Protein AF-A0A368GCX1-F1 (afdb_monomer_lite)

Sequence (148 aa):
MPWYLSDFLDFFGGRLSQSLAATIFLFFANITSIITFGAVMERILHHQMAAMEAILSGGISGM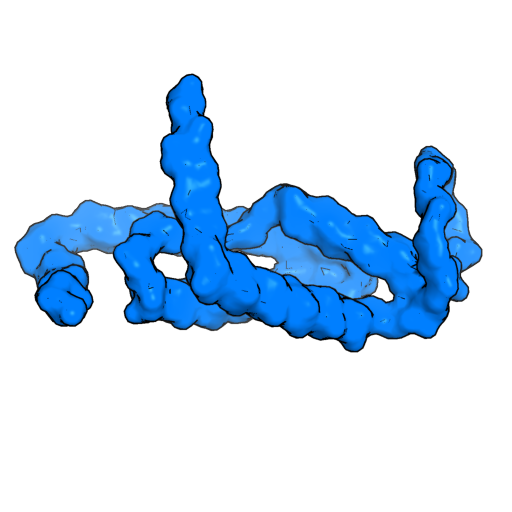IFALFSGQPLNILSATGPTLVFENILFEFCMYDRVCSFEEGILHSVLGNGWEFLPFRCWVGIWIAVFLVVLTATDMSALVGLISR

Organism: Ancylostoma caninum (NCBI:txid29170)

Secondary structure (DSSP, 8-state):
--SHHHHHHHHHHS-HHHHHHHHHHHHHHHHHHHHHHHHHHHHHTTTSS-HHHHHHHHHHHHHHHHHH-S-TTPPP---HHHHHHHHHHHHHHHTTT--S---------------HHHHHHHHHHHHHHHHHHHHHTTGGGGGGG---

pLDDT: mean 78.62, std 15.17, range [35.28, 94.56]

Structure (mmCIF, N/CA/C/O backbone):
data_AF-A0A368GCX1-F1
#
_entry.id   AF-A0A368GCX1-F1
#
loop_
_atom_site.group_PDB
_atom_site.id
_atom_site.type_symbol
_atom_site.label_atom_id
_atom_site.label_alt_id
_atom_site.label_comp_id
_atom_site.label_asym_id
_atom_site.label_entity_id
_atom_site.label_seq_id
_atom_site.pdbx_PDB_ins_code
_atom_site.Cartn_x
_atom_site.Cartn_y
_atom_site.Cartn_z
_atom_site.occupancy
_atom_site.B_iso_or_equiv
_atom_site.auth_seq_id
_atom_site.auth_comp_id
_atom_site.auth_asym_id
_atom_site.auth_atom_id
_atom_site.pdbx_PDB_model_num
ATOM 1 N N . MET A 1 1 ? -19.566 -9.925 12.160 1.00 57.94 1 MET A N 1
ATOM 2 C CA . MET A 1 1 ? -18.736 -8.747 12.481 1.00 57.94 1 MET A CA 1
ATOM 3 C C . MET A 1 1 ? -19.432 -7.902 13.547 1.00 57.94 1 MET A C 1
ATOM 5 O O . MET A 1 1 ? -20.235 -7.056 13.184 1.00 57.94 1 MET A O 1
ATOM 9 N N . PRO A 1 2 ? -19.208 -8.166 14.845 1.00 73.31 2 PRO A N 1
ATOM 10 C CA . PRO A 1 2 ? -19.856 -7.402 15.916 1.00 73.31 2 PRO A CA 1
ATOM 11 C C . PRO A 1 2 ? -19.145 -6.075 16.249 1.00 73.31 2 PRO A C 1
ATOM 13 O O . PRO A 1 2 ? -19.798 -5.140 16.693 1.00 73.31 2 PRO A O 1
ATOM 16 N N . TRP A 1 3 ? -17.837 -5.968 15.991 1.00 75.12 3 TRP A N 1
ATOM 17 C CA . TRP 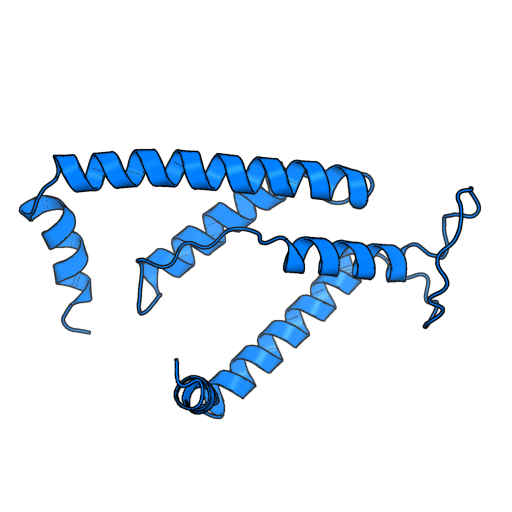A 1 3 ? -17.011 -4.839 16.451 1.00 75.12 3 TRP A CA 1
ATOM 18 C C . TRP A 1 3 ? -16.911 -3.666 15.465 1.00 75.12 3 TRP A C 1
ATOM 20 O O . TRP A 1 3 ? -16.668 -2.548 15.893 1.00 75.12 3 TRP A O 1
ATOM 30 N N . TYR A 1 4 ? -17.211 -3.872 14.177 1.00 78.25 4 TYR A N 1
ATOM 31 C CA . TYR A 1 4 ? -17.054 -2.834 13.143 1.00 78.25 4 TYR A CA 1
ATOM 32 C C . TYR A 1 4 ? -17.863 -1.557 13.429 1.00 78.25 4 TYR A C 1
ATOM 34 O O . TYR A 1 4 ? -17.370 -0.451 13.257 1.00 78.25 4 TYR A O 1
ATOM 42 N N . LEU A 1 5 ? -19.107 -1.695 13.906 1.00 76.12 5 LEU A N 1
ATOM 43 C CA . LEU A 1 5 ? -19.934 -0.541 14.289 1.00 76.12 5 LEU A CA 1
ATOM 44 C C . LEU A 1 5 ? -19.485 0.089 15.618 1.00 76.12 5 LEU A C 1
ATOM 46 O O . LEU A 1 5 ? -19.691 1.284 15.818 1.00 76.12 5 LEU A O 1
ATOM 50 N N . SER A 1 6 ? -18.868 -0.700 16.505 1.00 80.75 6 SER A N 1
ATOM 51 C CA . SER A 1 6 ? -18.284 -0.208 17.758 1.00 80.75 6 SER A CA 1
ATOM 52 C C . SER A 1 6 ? -17.047 0.645 17.489 1.00 80.75 6 SER A C 1
ATOM 54 O O . SER A 1 6 ? -16.918 1.696 18.100 1.00 80.75 6 SER A O 1
ATOM 56 N N . ASP A 1 7 ? -16.200 0.268 16.524 1.00 81.44 7 ASP A N 1
ATOM 57 C CA . ASP A 1 7 ? -14.956 0.986 16.206 1.00 81.44 7 ASP A CA 1
ATOM 58 C C . ASP A 1 7 ? -15.208 2.447 15.781 1.00 81.44 7 ASP A C 1
ATOM 60 O O . ASP A 1 7 ? -14.475 3.356 16.181 1.00 81.44 7 ASP A O 1
ATOM 64 N N . PHE A 1 8 ? -16.287 2.711 15.031 1.00 79.00 8 PHE A N 1
ATOM 65 C CA . PHE A 1 8 ? -16.684 4.085 14.688 1.00 79.00 8 PHE A CA 1
ATOM 66 C C . PHE A 1 8 ? -17.208 4.864 15.898 1.00 79.00 8 PHE A C 1
ATOM 68 O O . PHE A 1 8 ? -16.966 6.066 16.003 1.00 79.00 8 PHE A O 1
ATOM 75 N N . LEU A 1 9 ? -17.926 4.205 16.811 1.00 77.38 9 LEU A N 1
ATOM 76 C CA . LEU A 1 9 ? -18.471 4.842 18.011 1.00 77.38 9 LEU A CA 1
ATOM 77 C C . LEU A 1 9 ? -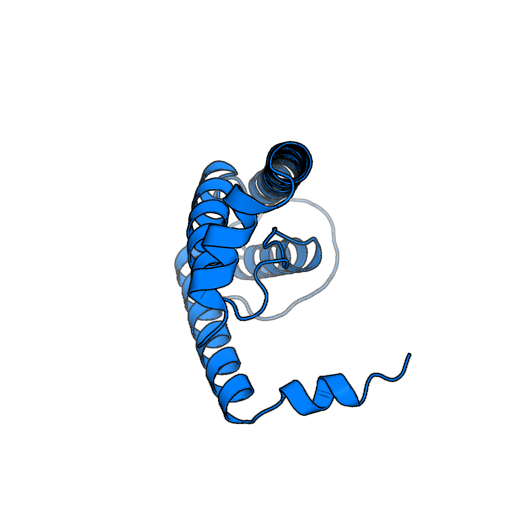17.384 5.100 19.065 1.00 77.38 9 LEU A C 1
ATOM 79 O O . LEU A 1 9 ? -17.404 6.155 19.699 1.00 77.38 9 LEU A O 1
ATOM 83 N N . ASP A 1 10 ? -16.398 4.211 19.196 1.00 78.44 10 ASP A N 1
ATOM 84 C CA . ASP A 1 10 ? -15.267 4.342 20.123 1.00 78.44 10 ASP A CA 1
ATOM 85 C C . ASP A 1 10 ? -14.365 5.530 19.774 1.00 78.44 10 ASP A C 1
ATOM 87 O O . ASP A 1 10 ? -13.828 6.195 20.668 1.00 78.44 10 ASP A O 1
ATOM 91 N N . PHE A 1 11 ? -14.263 5.876 18.486 1.00 74.62 11 PHE A N 1
ATOM 92 C CA . PHE A 1 11 ? -13.565 7.084 18.050 1.00 74.62 11 PHE A CA 1
ATOM 93 C C . PHE A 1 11 ? -14.196 8.369 18.622 1.00 74.62 11 PHE A C 1
ATOM 95 O O . PHE A 1 11 ? -13.472 9.277 19.038 1.00 74.62 11 PHE A O 1
ATOM 102 N N . PHE A 1 12 ? -15.533 8.441 18.680 1.00 72.00 12 PHE A N 1
ATOM 103 C CA . PHE A 1 12 ? -16.264 9.615 19.175 1.00 72.00 12 PHE A CA 1
ATOM 104 C C . PHE A 1 12 ? -16.514 9.596 20.691 1.00 72.00 12 PHE A C 1
ATOM 106 O O . PHE A 1 12 ? -16.535 10.658 21.310 1.00 72.00 12 PHE A O 1
ATOM 113 N N . GLY A 1 13 ? -16.703 8.417 21.292 1.00 63.59 13 GLY A N 1
ATOM 114 C CA . GLY A 1 13 ? -17.073 8.255 22.703 1.00 63.59 13 GLY A CA 1
ATOM 115 C C . GLY A 1 13 ? -15.904 8.103 23.684 1.00 63.59 13 GLY A C 1
ATOM 116 O O . GLY A 1 13 ? -16.095 8.299 24.882 1.00 63.59 13 GLY A O 1
ATOM 117 N N . GLY A 1 14 ? -14.705 7.755 23.203 1.00 66.25 14 GLY A N 1
ATOM 118 C CA . GLY A 1 14 ? -13.528 7.519 24.041 1.00 66.25 14 GLY A CA 1
ATOM 119 C C . GLY A 1 14 ? -12.757 8.796 24.409 1.00 66.25 14 GLY A C 1
ATOM 120 O O . GLY A 1 14 ? -13.190 9.617 25.215 1.00 66.25 14 GLY A O 1
ATOM 121 N N . ARG A 1 15 ? -11.552 8.952 23.843 1.00 70.06 15 ARG A N 1
ATOM 122 C CA . ARG A 1 15 ? -10.620 10.074 24.089 1.00 70.06 15 ARG A CA 1
ATOM 123 C C . ARG A 1 15 ? -10.330 10.833 22.798 1.00 70.06 15 ARG A C 1
ATOM 125 O O . ARG A 1 15 ? -9.262 10.687 22.205 1.00 70.06 15 ARG A O 1
ATOM 132 N N . LEU A 1 16 ? -11.275 11.676 22.388 1.00 78.75 16 LEU A N 1
ATOM 133 C CA . LEU A 1 16 ? -11.232 12.395 21.110 1.00 78.75 16 LEU A CA 1
ATOM 134 C C . LEU A 1 16 ? -9.941 13.214 20.907 1.00 78.75 16 LEU A C 1
ATOM 136 O O . LEU A 1 16 ? -9.403 13.251 19.806 1.00 78.75 16 LEU A O 1
ATOM 140 N N . SER A 1 17 ? -9.392 13.810 21.972 1.00 82.62 17 SER A N 1
ATOM 141 C CA . SER A 1 17 ? -8.135 14.572 21.910 1.00 82.62 17 SER A CA 1
ATOM 142 C C . SER A 1 17 ? -6.910 13.704 21.602 1.00 82.62 17 SER A C 1
ATOM 144 O O . SER A 1 17 ? -6.043 14.120 20.837 1.00 82.62 17 SER A O 1
ATOM 146 N N . GLN A 1 18 ? -6.843 12.492 22.159 1.00 87.69 18 GLN A N 1
ATOM 147 C CA . GLN A 1 18 ? -5.740 11.560 21.930 1.00 87.69 18 GLN A CA 1
ATOM 148 C C . GLN A 1 18 ? -5.823 10.950 20.526 1.00 87.69 18 GLN A C 1
ATOM 150 O O . GLN A 1 18 ? -4.811 10.889 19.829 1.00 87.69 18 GLN A O 1
ATOM 155 N N . SER A 1 19 ? -7.025 10.561 20.090 1.00 86.94 19 SER A N 1
ATOM 156 C CA . SER A 1 19 ? -7.250 10.026 18.744 1.00 86.94 19 SER A CA 1
ATOM 157 C C . SER A 1 19 ? -6.963 11.073 17.669 1.00 86.94 19 SER A C 1
ATOM 159 O O . SER A 1 19 ? -6.269 10.780 16.702 1.00 86.94 19 SER A O 1
ATOM 161 N N . LEU A 1 20 ? -7.407 12.320 17.862 1.00 88.12 20 LEU A N 1
ATOM 162 C CA . LEU A 1 20 ? -7.132 13.410 16.925 1.00 88.12 20 LEU A CA 1
ATOM 163 C C . LEU A 1 20 ? -5.631 13.725 16.835 1.00 88.12 20 LEU A C 1
ATOM 165 O O . LEU A 1 20 ? -5.103 13.888 15.735 1.00 88.12 20 LEU A O 1
ATOM 169 N N . ALA A 1 21 ? -4.931 13.768 17.975 1.00 91.69 21 ALA A N 1
ATOM 170 C CA . ALA A 1 21 ? -3.485 13.975 18.001 1.00 91.69 21 ALA A CA 1
ATOM 171 C C . ALA A 1 21 ? -2.736 12.855 17.256 1.00 91.69 21 ALA A C 1
ATOM 173 O O . ALA A 1 21 ? -1.833 13.140 16.469 1.00 91.69 21 ALA A O 1
ATOM 174 N N . ALA A 1 22 ? -3.145 11.596 17.450 1.00 90.69 22 ALA A N 1
ATOM 175 C CA . ALA A 1 22 ? -2.579 10.451 16.743 1.00 90.69 22 ALA A CA 1
ATOM 176 C C . ALA A 1 22 ? -2.841 10.516 15.229 1.00 90.69 22 ALA A C 1
ATOM 178 O O . ALA A 1 22 ? -1.913 10.303 14.453 1.00 90.69 22 ALA A O 1
ATOM 179 N N . THR A 1 23 ? -4.055 10.876 14.797 1.00 89.62 23 THR A N 1
ATOM 180 C CA . THR A 1 23 ? -4.391 11.027 13.372 1.00 89.62 23 THR A CA 1
ATOM 181 C C . THR A 1 23 ? -3.511 12.074 12.693 1.00 89.62 23 THR A C 1
ATOM 183 O O . THR A 1 23 ? -2.956 11.807 11.630 1.00 89.62 23 THR A O 1
ATOM 186 N N . ILE A 1 24 ? -3.336 13.247 13.311 1.00 92.38 24 ILE A N 1
ATOM 187 C CA . ILE A 1 24 ? -2.496 14.321 12.756 1.00 92.38 24 ILE A CA 1
ATOM 188 C C . ILE A 1 24 ? -1.031 13.875 12.685 1.00 92.38 24 ILE A C 1
ATOM 190 O O . ILE A 1 24 ? -0.378 14.054 11.657 1.00 92.38 24 ILE A O 1
ATOM 194 N N . PHE A 1 25 ? -0.517 13.263 13.754 1.00 93.06 25 PHE A N 1
ATOM 195 C CA . PHE A 1 25 ? 0.853 12.758 13.793 1.00 93.06 25 PHE A CA 1
ATOM 196 C C . PHE A 1 25 ? 1.110 11.704 12.706 1.00 93.06 25 PHE A C 1
ATOM 198 O O . PHE A 1 25 ? 2.069 11.821 11.943 1.00 93.06 25 PHE A O 1
ATOM 205 N N . LEU A 1 26 ? 0.228 10.707 12.589 1.00 91.56 26 LEU A N 1
ATOM 206 C CA . LEU A 1 26 ? 0.342 9.640 11.595 1.00 91.56 26 LEU A CA 1
ATOM 207 C C . LEU A 1 26 ? 0.173 10.152 10.164 1.00 91.56 26 LEU A C 1
ATOM 209 O O . LEU A 1 26 ? 0.836 9.646 9.262 1.00 91.56 26 LEU A O 1
ATOM 213 N N . PHE A 1 27 ? -0.668 11.162 9.943 1.00 91.06 27 PHE A N 1
ATOM 214 C CA . PHE A 1 27 ? -0.817 11.795 8.636 1.00 91.06 27 PHE A CA 1
ATOM 215 C C . PHE A 1 27 ? 0.506 12.408 8.159 1.00 91.06 27 PHE A C 1
ATOM 217 O O . PHE A 1 27 ? 0.980 12.081 7.071 1.00 91.06 27 PHE A O 1
ATOM 224 N N . PHE A 1 28 ? 1.150 13.234 8.992 1.00 92.25 28 PHE A N 1
ATOM 225 C CA . PHE A 1 28 ? 2.434 13.845 8.638 1.00 92.25 28 PHE A CA 1
ATOM 226 C C . PHE A 1 28 ? 3.569 12.825 8.536 1.00 92.25 28 PHE A C 1
ATOM 228 O O . PHE A 1 28 ? 4.399 12.936 7.631 1.00 92.25 28 PHE A O 1
ATOM 235 N N . ALA A 1 29 ? 3.595 11.823 9.417 1.00 91.88 29 ALA A N 1
ATOM 236 C CA . ALA A 1 29 ? 4.580 10.749 9.350 1.00 91.88 29 ALA A CA 1
ATOM 237 C C . ALA A 1 29 ? 4.490 9.997 8.011 1.00 91.88 29 ALA A C 1
ATOM 239 O O . ALA A 1 29 ? 5.490 9.877 7.303 1.00 91.88 29 ALA A O 1
ATOM 240 N N . ASN A 1 30 ? 3.284 9.583 7.612 1.00 90.38 30 ASN A N 1
ATOM 241 C CA . ASN A 1 30 ? 3.076 8.847 6.366 1.00 90.38 30 ASN A CA 1
ATOM 242 C C . ASN A 1 30 ? 3.333 9.688 5.120 1.00 90.38 30 ASN A C 1
ATOM 244 O O . ASN A 1 30 ? 3.995 9.214 4.201 1.00 90.38 30 ASN A O 1
ATOM 248 N N . ILE A 1 31 ? 2.868 10.940 5.085 1.00 91.00 31 ILE A N 1
ATOM 249 C CA . ILE A 1 31 ? 3.151 11.830 3.953 1.00 91.00 31 ILE A CA 1
ATOM 250 C C . ILE A 1 31 ? 4.656 12.032 3.787 1.00 91.00 31 ILE A C 1
ATOM 252 O O . ILE A 1 31 ? 5.161 11.950 2.670 1.00 91.00 31 ILE A O 1
ATOM 256 N N . THR A 1 32 ? 5.388 12.238 4.883 1.00 91.62 32 THR A N 1
ATOM 257 C CA . THR A 1 32 ? 6.844 12.418 4.834 1.00 91.62 32 THR A CA 1
ATOM 258 C C . THR A 1 32 ? 7.534 11.178 4.270 1.00 91.62 32 THR A C 1
ATOM 260 O O . THR A 1 32 ? 8.378 11.299 3.379 1.00 91.62 32 THR A O 1
ATOM 263 N N . SER A 1 33 ? 7.155 9.983 4.730 1.00 89.94 33 SER A N 1
ATOM 264 C CA . SER A 1 33 ? 7.701 8.725 4.213 1.00 89.94 33 SER A CA 1
ATOM 265 C C . SER A 1 33 ? 7.368 8.515 2.734 1.00 89.94 33 SER A C 1
ATOM 267 O O . SER A 1 33 ? 8.268 8.205 1.955 1.00 89.94 33 SER A O 1
ATOM 269 N N . ILE A 1 34 ? 6.118 8.745 2.320 1.00 89.19 34 ILE A N 1
ATOM 270 C CA . ILE A 1 34 ? 5.688 8.577 0.924 1.00 89.19 34 ILE A CA 1
ATOM 271 C C . ILE A 1 34 ? 6.409 9.564 0.003 1.00 89.19 34 ILE A C 1
ATOM 273 O O . ILE A 1 34 ? 6.890 9.155 -1.048 1.00 89.19 34 ILE A O 1
ATOM 277 N N . ILE A 1 35 ? 6.539 10.836 0.391 1.00 91.06 35 ILE A N 1
ATOM 278 C CA . ILE A 1 35 ? 7.275 11.834 -0.399 1.00 91.06 35 ILE A CA 1
ATOM 279 C C . ILE A 1 35 ? 8.754 11.457 -0.495 1.00 91.06 35 ILE A C 1
ATOM 281 O O . ILE A 1 35 ? 9.333 11.536 -1.574 1.00 91.06 35 ILE A O 1
ATOM 285 N N . THR A 1 36 ? 9.367 11.018 0.607 1.00 91.00 36 THR A N 1
ATOM 286 C CA . THR A 1 36 ? 10.788 10.639 0.622 1.00 91.00 36 THR A CA 1
ATOM 287 C C . THR A 1 36 ? 11.051 9.463 -0.316 1.00 91.00 36 THR A C 1
ATOM 289 O O . THR A 1 36 ? 11.932 9.543 -1.171 1.00 91.00 36 THR A O 1
ATOM 292 N N . PHE A 1 37 ? 10.263 8.391 -0.209 1.00 87.81 37 PHE A N 1
ATOM 293 C CA . PHE A 1 37 ? 10.411 7.232 -1.090 1.00 87.81 37 PHE A CA 1
ATOM 294 C C . PHE A 1 37 ? 9.996 7.536 -2.532 1.00 87.81 37 PHE A C 1
ATOM 296 O O . PHE A 1 37 ? 10.671 7.087 -3.453 1.00 87.81 37 PHE A O 1
ATOM 303 N N . GLY A 1 38 ? 8.950 8.337 -2.739 1.00 87.69 38 GLY A N 1
ATOM 304 C CA . GLY A 1 38 ? 8.507 8.777 -4.062 1.00 87.69 38 GLY A CA 1
ATOM 305 C C . GLY A 1 38 ? 9.560 9.618 -4.784 1.00 87.69 38 GLY A C 1
ATOM 306 O O . GLY A 1 38 ? 9.824 9.380 -5.955 1.00 87.69 38 GLY A O 1
ATOM 307 N N . ALA A 1 39 ? 10.229 10.537 -4.083 1.00 88.31 39 ALA A N 1
ATOM 308 C CA . ALA A 1 39 ? 11.295 11.359 -4.655 1.00 88.31 39 ALA A CA 1
ATOM 309 C C . ALA A 1 39 ? 12.546 10.541 -5.017 1.00 88.31 39 ALA A C 1
ATOM 311 O O . ALA A 1 39 ? 13.207 10.830 -6.014 1.00 88.31 39 ALA A O 1
ATOM 312 N N . VAL A 1 40 ? 12.887 9.521 -4.220 1.00 88.62 40 VAL A N 1
ATOM 313 C CA . VAL A 1 40 ? 13.982 8.593 -4.549 1.00 88.62 40 VAL A CA 1
ATOM 314 C C . VAL A 1 40 ? 13.602 7.732 -5.756 1.00 88.62 40 VAL A C 1
ATOM 316 O O . VAL A 1 40 ? 14.396 7.600 -6.683 1.00 88.62 40 VAL A O 1
ATOM 319 N N . MET A 1 41 ? 12.377 7.205 -5.780 1.00 83.88 41 MET A N 1
ATOM 320 C CA . MET A 1 41 ? 11.856 6.397 -6.883 1.00 83.88 41 MET A CA 1
ATOM 321 C C . MET A 1 41 ? 11.816 7.179 -8.202 1.00 83.88 41 MET A C 1
ATOM 323 O O . MET A 1 41 ? 12.259 6.662 -9.221 1.00 83.88 41 MET A O 1
ATOM 327 N N . GLU A 1 42 ? 11.376 8.438 -8.184 1.00 86.50 42 GLU A N 1
ATOM 328 C CA . GLU A 1 42 ? 11.322 9.304 -9.370 1.00 86.50 42 GLU A CA 1
ATOM 329 C C . GLU A 1 42 ? 12.702 9.499 -10.021 1.00 86.50 42 GLU A C 1
ATOM 331 O O . GLU A 1 42 ? 12.819 9.492 -11.249 1.00 86.50 42 GLU A O 1
ATOM 336 N N . ARG A 1 43 ? 13.758 9.620 -9.204 1.00 84.38 43 ARG A N 1
ATOM 337 C CA . ARG A 1 43 ? 15.144 9.748 -9.684 1.00 84.38 43 ARG A CA 1
ATOM 338 C C . ARG A 1 43 ? 15.665 8.459 -10.310 1.00 84.38 43 ARG A C 1
ATOM 340 O O . ARG A 1 43 ? 16.356 8.523 -11.318 1.00 84.38 43 ARG A O 1
ATOM 347 N N . ILE A 1 44 ? 15.344 7.314 -9.712 1.00 80.50 44 ILE A N 1
ATOM 348 C CA . ILE A 1 44 ? 15.810 5.999 -10.170 1.00 80.50 44 ILE A CA 1
ATOM 349 C C . ILE A 1 44 ? 15.081 5.580 -11.455 1.00 80.50 44 ILE A C 1
ATOM 351 O O . ILE A 1 44 ? 15.697 5.060 -12.376 1.00 80.50 44 ILE A O 1
ATOM 355 N N . LEU A 1 45 ? 13.780 5.862 -11.559 1.00 77.12 45 LEU A N 1
ATOM 356 C CA . LEU A 1 45 ? 12.949 5.487 -12.709 1.00 77.12 45 LEU A CA 1
ATOM 357 C C . LEU A 1 45 ? 12.979 6.530 -13.846 1.00 77.12 45 LEU A C 1
ATOM 359 O O . LEU A 1 45 ? 12.125 6.485 -14.730 1.00 77.12 45 LEU A O 1
ATOM 363 N N . HIS A 1 46 ? 13.910 7.492 -13.836 1.00 77.44 46 HIS A N 1
ATOM 364 C CA . HIS A 1 46 ? 14.030 8.553 -14.851 1.00 77.44 46 HIS A CA 1
ATOM 365 C C . HIS A 1 46 ? 12.693 9.257 -15.179 1.00 77.44 46 HIS A C 1
ATOM 367 O O . HIS A 1 46 ? 12.327 9.412 -16.346 1.00 77.44 46 HIS A O 1
ATOM 373 N N . HIS A 1 47 ? 11.941 9.664 -14.149 1.00 76.81 47 HIS A N 1
ATOM 374 C CA . HIS A 1 47 ? 10.622 10.307 -14.273 1.00 76.81 47 HIS A CA 1
ATOM 375 C C . HIS A 1 47 ? 9.542 9.481 -15.010 1.00 76.81 47 HIS A C 1
ATOM 377 O O . HIS A 1 47 ? 8.541 10.043 -15.451 1.00 76.81 47 HIS A O 1
ATOM 383 N N . GLN A 1 48 ? 9.694 8.156 -15.134 1.00 71.56 48 GLN A N 1
ATOM 384 C CA . GLN A 1 48 ? 8.615 7.281 -15.629 1.00 71.56 48 GLN A CA 1
ATOM 385 C C . GLN A 1 48 ? 7.472 7.109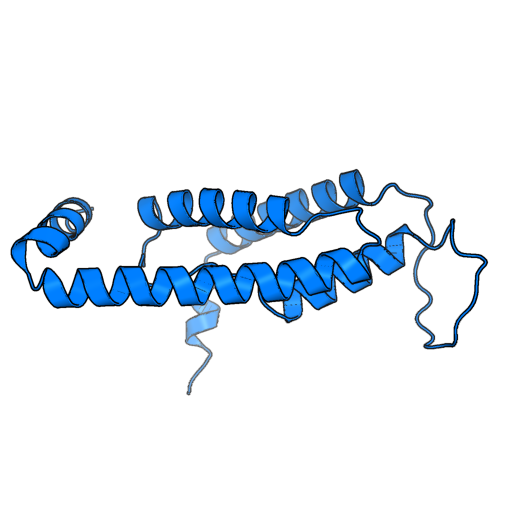 -14.615 1.00 71.56 48 GLN A C 1
ATOM 387 O O . GLN A 1 48 ? 6.366 6.752 -15.007 1.00 71.56 48 GLN A O 1
ATOM 392 N N . MET A 1 49 ? 7.742 7.347 -13.328 1.00 73.81 49 MET A N 1
ATOM 393 C CA . MET A 1 49 ? 6.757 7.395 -12.244 1.00 73.81 49 MET A CA 1
ATOM 394 C C . MET A 1 49 ? 7.050 8.616 -11.376 1.00 73.81 49 MET A C 1
ATOM 396 O O . MET A 1 49 ? 8.192 8.827 -10.961 1.00 73.81 49 MET A O 1
ATOM 400 N N . ALA A 1 50 ? 6.026 9.412 -11.096 1.00 77.56 50 ALA A N 1
ATOM 401 C CA . ALA A 1 50 ? 6.132 10.628 -10.303 1.00 77.56 50 ALA A CA 1
ATOM 402 C C . ALA A 1 50 ? 5.757 10.379 -8.836 1.00 77.56 50 ALA A C 1
ATOM 404 O O . ALA A 1 50 ? 4.869 9.582 -8.520 1.00 77.56 50 ALA A O 1
ATOM 405 N N . ALA A 1 51 ? 6.347 11.157 -7.922 1.00 80.25 51 ALA A N 1
ATOM 406 C CA . ALA A 1 51 ? 5.991 11.110 -6.502 1.00 80.25 51 ALA A CA 1
ATOM 407 C C . ALA A 1 51 ? 4.482 11.334 -6.248 1.00 80.25 51 ALA A C 1
ATOM 409 O O . ALA A 1 51 ? 3.921 10.793 -5.295 1.00 80.25 51 ALA A O 1
ATOM 410 N N . MET A 1 52 ? 3.796 12.082 -7.121 1.00 86.06 52 MET A N 1
ATOM 411 C CA . MET A 1 52 ? 2.355 12.323 -7.008 1.00 86.06 52 MET A CA 1
ATOM 412 C C . MET A 1 52 ? 1.512 11.054 -7.223 1.00 86.06 52 MET A C 1
ATOM 414 O O . MET A 1 52 ? 0.508 10.854 -6.540 1.00 86.06 52 MET A O 1
ATOM 418 N N . GLU A 1 53 ? 1.925 10.162 -8.122 1.00 86.62 53 GLU A N 1
ATOM 419 C CA . GLU A 1 53 ? 1.209 8.906 -8.384 1.00 86.62 53 GLU A CA 1
ATOM 420 C C . GLU A 1 53 ? 1.311 7.965 -7.180 1.00 86.62 53 GLU A C 1
ATOM 422 O O . GLU A 1 53 ? 0.331 7.316 -6.808 1.00 86.62 53 GLU A O 1
ATOM 427 N N . ALA A 1 54 ? 2.465 7.963 -6.505 1.00 84.88 54 ALA A N 1
ATOM 428 C CA . ALA A 1 54 ? 2.673 7.222 -5.265 1.00 84.88 54 ALA A CA 1
ATOM 429 C C . ALA A 1 54 ? 1.793 7.750 -4.118 1.00 84.88 54 ALA A C 1
ATOM 431 O O . ALA A 1 54 ? 1.217 6.953 -3.376 1.00 84.88 54 ALA A O 1
ATOM 432 N N . ILE A 1 55 ? 1.624 9.074 -3.999 1.00 89.56 55 ILE A N 1
ATOM 433 C CA . ILE A 1 55 ? 0.727 9.688 -3.004 1.00 89.56 55 ILE A CA 1
ATOM 434 C C . ILE A 1 55 ? -0.727 9.294 -3.269 1.00 89.56 55 ILE A C 1
ATOM 436 O O . ILE A 1 55 ? -1.427 8.868 -2.350 1.00 89.56 55 ILE A O 1
ATOM 440 N N . LEU A 1 56 ? -1.181 9.408 -4.520 1.00 91.38 56 LEU A N 1
ATOM 441 C CA . LEU A 1 56 ? -2.556 9.077 -4.885 1.00 91.38 56 LEU A CA 1
ATOM 442 C C . LEU A 1 56 ? -2.846 7.584 -4.671 1.00 91.38 56 LEU A C 1
ATOM 444 O O . LEU A 1 56 ? -3.847 7.231 -4.048 1.00 91.38 56 LEU A O 1
ATOM 448 N N . SER A 1 57 ? -1.948 6.712 -5.134 1.00 89.31 57 SER A N 1
ATOM 449 C CA . SER A 1 57 ? -2.061 5.259 -4.970 1.00 89.31 57 SER A CA 1
ATOM 450 C C . SER A 1 57 ? -2.034 4.843 -3.495 1.00 89.31 57 SER A C 1
ATOM 452 O O . SER A 1 57 ? -2.892 4.075 -3.048 1.00 89.31 57 SER A O 1
ATOM 454 N N . GLY A 1 58 ? -1.114 5.403 -2.702 1.00 89.19 58 GLY A N 1
ATOM 455 C CA . GLY A 1 58 ? -1.024 5.163 -1.260 1.00 89.19 58 GLY A CA 1
ATOM 456 C C . GLY A 1 58 ? -2.271 5.630 -0.506 1.00 89.19 58 GLY A C 1
ATOM 457 O O . GLY A 1 58 ? -2.776 4.917 0.357 1.00 89.19 58 GLY A O 1
ATOM 458 N N . GLY A 1 59 ? -2.830 6.785 -0.878 1.00 89.75 59 GLY A N 1
ATOM 459 C CA . GLY A 1 59 ? -4.065 7.300 -0.289 1.00 89.75 59 GLY A CA 1
ATOM 460 C C . GLY A 1 59 ? -5.280 6.419 -0.585 1.00 89.75 59 GLY A C 1
ATOM 461 O O . GLY A 1 59 ? -6.025 6.067 0.330 1.00 89.75 59 GLY A O 1
ATOM 462 N N . ILE A 1 60 ? -5.472 6.017 -1.847 1.00 92.25 60 ILE A N 1
ATOM 463 C CA . ILE A 1 60 ? -6.603 5.166 -2.254 1.00 92.25 60 ILE A CA 1
ATOM 464 C C . ILE A 1 60 ? -6.498 3.778 -1.610 1.00 92.25 60 ILE A C 1
ATOM 466 O O . ILE A 1 60 ? -7.463 3.305 -1.007 1.00 92.25 60 ILE A O 1
ATOM 470 N N . SER A 1 61 ? -5.329 3.138 -1.693 1.00 90.50 61 SER A N 1
ATOM 471 C CA . SER A 1 61 ? -5.101 1.822 -1.083 1.00 90.50 61 SER A CA 1
ATOM 472 C C . SER A 1 61 ? -5.213 1.863 0.444 1.00 90.50 61 SER A C 1
ATOM 474 O O . SER A 1 61 ? -5.818 0.965 1.027 1.00 90.50 61 SER A O 1
ATOM 476 N N . GLY A 1 62 ? -4.729 2.930 1.087 1.00 89.50 62 GLY A N 1
ATOM 477 C CA . GLY A 1 62 ? -4.881 3.167 2.521 1.00 89.50 62 GLY A CA 1
ATOM 478 C C . GLY A 1 62 ? -6.341 3.294 2.958 1.00 89.50 62 GLY A C 1
ATOM 479 O O . GLY A 1 62 ? -6.733 2.662 3.935 1.00 89.50 62 GLY A O 1
ATOM 480 N N . MET A 1 63 ? -7.172 4.038 2.219 1.00 90.56 63 MET A N 1
ATOM 481 C CA . MET A 1 63 ? -8.610 4.150 2.512 1.00 90.56 63 MET A CA 1
ATOM 482 C C . MET A 1 63 ? -9.335 2.810 2.369 1.00 90.56 63 MET A C 1
ATOM 484 O O . MET A 1 63 ? -10.124 2.439 3.237 1.00 90.56 63 MET A O 1
ATOM 488 N N . ILE A 1 64 ? -9.055 2.062 1.297 1.00 92.12 64 ILE A N 1
ATOM 489 C CA . ILE A 1 64 ? -9.655 0.739 1.078 1.00 92.12 64 ILE A CA 1
ATOM 490 C C . ILE A 1 64 ? -9.228 -0.221 2.197 1.00 92.12 64 ILE A C 1
ATOM 492 O O . ILE A 1 64 ? -10.065 -0.914 2.772 1.00 92.12 64 ILE A O 1
ATOM 496 N N . PHE A 1 65 ? -7.947 -0.230 2.564 1.00 89.62 65 PHE A N 1
ATOM 497 C CA . PHE A 1 65 ? -7.446 -1.074 3.645 1.00 89.62 65 PHE A CA 1
ATOM 498 C C . PHE A 1 65 ? -8.041 -0.692 5.005 1.00 89.62 65 PHE A C 1
ATOM 500 O O . PHE A 1 65 ? -8.444 -1.571 5.760 1.00 89.62 65 PHE A O 1
ATOM 507 N N . ALA A 1 66 ? -8.171 0.598 5.312 1.00 87.44 66 ALA A N 1
ATOM 508 C CA . ALA A 1 66 ? -8.764 1.051 6.568 1.00 87.44 66 ALA A CA 1
ATOM 509 C C . ALA A 1 66 ? -10.227 0.597 6.736 1.00 87.44 66 ALA A C 1
ATOM 511 O O . ALA A 1 66 ? -10.640 0.297 7.851 1.00 87.44 66 ALA A O 1
ATOM 512 N N . LEU A 1 67 ? -10.994 0.502 5.643 1.00 86.44 67 LEU A N 1
ATOM 513 C CA . LEU A 1 67 ? -12.399 0.077 5.678 1.00 86.44 67 LEU A CA 1
ATOM 514 C C . LEU A 1 67 ? -12.583 -1.447 5.734 1.00 86.44 67 LEU A C 1
ATOM 516 O O . LEU A 1 67 ? -13.541 -1.920 6.339 1.00 86.44 67 LEU A O 1
ATOM 520 N N . PHE A 1 68 ? -11.698 -2.217 5.094 1.00 86.12 68 PHE A N 1
ATOM 521 C CA . PHE A 1 68 ? -11.886 -3.665 4.909 1.00 86.12 68 PHE A CA 1
ATOM 522 C C . PHE A 1 68 ? -10.867 -4.550 5.647 1.00 86.12 68 PHE A C 1
ATOM 524 O O . PHE A 1 68 ? -10.978 -5.775 5.591 1.00 86.12 68 PHE A O 1
ATOM 531 N N . SER A 1 69 ? -9.870 -3.980 6.328 1.00 85.44 69 SER A N 1
ATOM 532 C CA . SER A 1 69 ? -8.865 -4.761 7.062 1.00 85.44 69 SER A CA 1
ATOM 533 C C . SER A 1 69 ? -9.394 -5.323 8.386 1.00 85.44 69 SER A C 1
ATOM 535 O O . SER A 1 69 ? -10.219 -4.719 9.064 1.00 85.44 69 SER A O 1
ATOM 537 N N . GLY A 1 70 ? -8.872 -6.487 8.789 1.00 79.56 70 GLY A N 1
ATOM 538 C CA . GLY A 1 70 ? -9.146 -7.075 10.109 1.00 79.56 70 GLY A CA 1
ATOM 539 C C . GLY A 1 70 ? -8.378 -6.413 11.262 1.00 79.56 70 GLY A C 1
ATOM 540 O O . GLY A 1 70 ? -8.706 -6.646 12.421 1.00 79.56 70 GLY A O 1
ATOM 541 N N . GLN A 1 71 ? -7.364 -5.597 10.952 1.00 83.88 71 GLN A N 1
ATOM 542 C CA . GLN A 1 71 ? -6.571 -4.836 11.918 1.00 83.88 71 GLN A CA 1
ATOM 543 C C . GLN A 1 71 ? -6.236 -3.448 11.334 1.00 83.88 71 GLN A C 1
ATOM 545 O O . GLN A 1 71 ? -5.163 -3.267 10.749 1.00 83.88 71 GLN A O 1
ATOM 550 N N . PRO A 1 72 ? -7.117 -2.448 11.515 1.00 78.25 72 PRO A N 1
ATOM 551 C CA . PRO A 1 72 ? -6.958 -1.113 10.926 1.00 78.25 72 PRO A CA 1
ATOM 552 C C . PRO A 1 72 ? -5.827 -0.281 11.552 1.00 78.25 72 PRO A C 1
ATOM 554 O O . PRO A 1 72 ? -5.532 0.814 11.084 1.00 78.25 72 PRO A O 1
ATOM 557 N N . LEU A 1 73 ? -5.159 -0.795 12.591 1.00 83.12 73 LEU A N 1
ATOM 558 C CA . LEU A 1 73 ? -3.969 -0.172 13.180 1.00 83.12 73 LEU A CA 1
ATOM 559 C C . LEU A 1 73 ? -2.718 -0.322 12.297 1.00 83.12 73 LEU A C 1
ATOM 561 O O . LEU A 1 73 ? -1.721 0.353 12.550 1.00 83.12 73 LEU A O 1
ATOM 565 N N .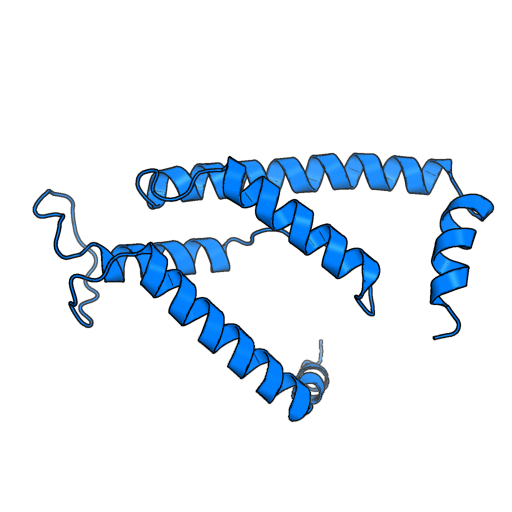 ASN A 1 74 ? -2.736 -1.217 11.303 1.00 85.06 74 ASN A N 1
ATOM 566 C CA . ASN A 1 74 ? -1.610 -1.375 10.391 1.00 85.06 74 ASN A CA 1
ATOM 567 C C . ASN A 1 74 ? -1.596 -0.255 9.342 1.00 85.06 74 ASN A C 1
ATOM 569 O O . ASN A 1 74 ? -2.596 0.005 8.676 1.00 85.06 74 ASN A O 1
ATOM 573 N N . ILE A 1 75 ? -0.439 0.379 9.176 1.00 83.19 75 ILE A N 1
ATOM 574 C CA . ILE A 1 75 ? -0.264 1.530 8.295 1.00 83.19 75 ILE A CA 1
ATOM 575 C C . ILE A 1 75 ? 0.420 1.074 7.012 1.00 83.19 75 ILE A C 1
ATOM 577 O O . ILE A 1 75 ? 1.537 0.558 7.035 1.00 83.19 75 ILE A O 1
ATOM 581 N N . LEU A 1 76 ? -0.242 1.306 5.880 1.00 83.19 76 LEU A N 1
ATOM 582 C CA . LEU A 1 76 ? 0.336 1.061 4.566 1.00 83.19 76 LEU A CA 1
ATOM 583 C C . LEU A 1 76 ? 1.225 2.241 4.164 1.00 83.19 76 LEU A C 1
ATOM 585 O O . LEU A 1 76 ? 0.749 3.361 3.994 1.00 83.19 76 LEU A O 1
ATOM 589 N N . SER A 1 77 ? 2.515 1.979 3.987 1.00 81.62 77 SER A N 1
ATOM 590 C CA . SER A 1 77 ? 3.476 2.922 3.416 1.00 81.62 77 SER A CA 1
ATOM 591 C C . SER A 1 77 ? 4.440 2.171 2.504 1.00 81.62 77 SER A C 1
ATOM 593 O O . SER A 1 77 ? 4.689 0.979 2.695 1.00 81.62 77 SER A O 1
ATOM 595 N N . ALA A 1 78 ? 5.008 2.875 1.524 1.00 75.69 78 ALA A N 1
ATOM 596 C CA . ALA A 1 78 ? 6.123 2.356 0.744 1.00 75.69 78 ALA A CA 1
ATOM 597 C C . ALA A 1 78 ? 7.294 1.999 1.675 1.00 75.69 78 ALA A C 1
ATOM 599 O O . ALA A 1 78 ? 7.570 2.714 2.644 1.00 75.69 78 ALA A O 1
ATOM 600 N N . THR A 1 79 ? 7.968 0.887 1.383 1.00 86.44 79 THR A N 1
ATOM 601 C CA . THR A 1 79 ? 9.101 0.376 2.161 1.00 86.44 79 THR A CA 1
ATOM 602 C C . THR A 1 79 ? 10.346 0.267 1.284 1.00 86.44 79 THR A C 1
ATOM 604 O O . THR A 1 79 ? 10.261 0.109 0.064 1.00 86.44 79 THR A O 1
ATOM 607 N N . GLY A 1 80 ? 11.524 0.335 1.912 1.00 85.94 80 GLY A N 1
ATOM 608 C CA . GLY A 1 80 ? 12.816 0.239 1.222 1.00 85.94 80 GLY A CA 1
ATOM 609 C C . GLY A 1 80 ? 12.965 -0.994 0.316 1.00 85.94 80 GLY A C 1
ATOM 610 O O . GLY A 1 80 ? 13.393 -0.828 -0.823 1.00 85.94 80 GLY A O 1
ATOM 611 N N . PRO A 1 81 ? 12.567 -2.211 0.742 1.00 87.50 81 PRO A N 1
ATOM 612 C CA . PRO A 1 81 ? 12.652 -3.398 -0.109 1.00 87.50 81 PRO A CA 1
ATOM 613 C C . PRO A 1 81 ? 11.819 -3.299 -1.391 1.00 87.50 81 PRO A C 1
ATOM 615 O O . PRO A 1 81 ? 12.288 -3.710 -2.448 1.00 87.50 81 PRO A O 1
ATOM 618 N N . THR A 1 82 ? 10.619 -2.713 -1.325 1.00 86.19 82 THR A N 1
ATOM 619 C CA . THR A 1 82 ? 9.782 -2.498 -2.515 1.00 86.19 82 THR A CA 1
ATOM 620 C C . THR A 1 82 ? 10.441 -1.521 -3.487 1.00 86.19 82 THR A C 1
ATOM 622 O O . THR A 1 82 ? 10.395 -1.739 -4.692 1.00 86.19 82 THR A O 1
ATOM 625 N N . LEU A 1 83 ? 11.116 -0.485 -2.978 1.00 85.38 83 LEU A N 1
ATOM 626 C CA . LEU A 1 83 ? 11.869 0.456 -3.812 1.00 85.38 83 LEU A CA 1
ATOM 627 C C . LEU A 1 83 ? 13.062 -0.218 -4.505 1.00 85.38 83 LEU A C 1
ATOM 629 O O . LEU A 1 83 ? 13.279 -0.003 -5.693 1.00 85.38 83 LEU A O 1
ATOM 633 N N . VAL A 1 84 ? 13.810 -1.062 -3.787 1.00 87.50 84 VAL A N 1
ATOM 634 C CA . VAL A 1 84 ? 14.917 -1.839 -4.373 1.00 87.50 84 VAL A CA 1
ATOM 635 C C . VAL A 1 84 ? 14.398 -2.807 -5.437 1.00 87.50 84 VAL A C 1
ATOM 637 O O . VAL A 1 84 ? 14.994 -2.919 -6.504 1.00 87.50 84 VAL A O 1
ATOM 640 N N . PHE A 1 85 ? 13.267 -3.467 -5.179 1.00 87.25 85 PHE A N 1
ATOM 641 C CA . PHE A 1 85 ? 12.616 -4.335 -6.157 1.00 87.25 85 PHE A CA 1
ATOM 642 C C . PHE A 1 85 ? 12.216 -3.574 -7.429 1.00 87.25 85 PHE A C 1
ATOM 644 O O . PHE A 1 85 ? 12.489 -4.049 -8.528 1.00 87.25 85 PHE A O 1
ATOM 651 N N . GLU A 1 86 ? 11.615 -2.386 -7.299 1.00 84.31 86 GLU A N 1
ATOM 652 C CA . GLU A 1 86 ? 11.264 -1.557 -8.457 1.00 84.31 86 GLU A CA 1
ATOM 653 C C . GLU A 1 86 ? 12.489 -1.086 -9.244 1.00 84.31 86 GLU A C 1
ATOM 655 O O . GLU A 1 86 ? 12.425 -1.052 -10.471 1.00 84.31 86 GLU A O 1
ATOM 660 N N . ASN A 1 87 ? 13.604 -0.782 -8.570 1.00 83.56 87 ASN A N 1
ATOM 661 C CA . ASN A 1 87 ? 14.853 -0.440 -9.248 1.00 83.56 87 ASN A CA 1
ATOM 662 C C . ASN A 1 87 ? 15.360 -1.608 -10.109 1.00 83.56 87 ASN A C 1
ATOM 664 O O . ASN A 1 87 ? 15.556 -1.458 -11.310 1.00 83.56 87 ASN A O 1
ATOM 668 N N . ILE A 1 88 ? 15.469 -2.804 -9.524 1.00 85.75 88 ILE A N 1
ATOM 669 C CA . ILE A 1 88 ? 15.917 -4.006 -10.246 1.00 85.75 88 ILE A CA 1
ATOM 670 C C . ILE A 1 88 ? 14.991 -4.301 -11.438 1.00 85.75 88 ILE A C 1
ATOM 672 O O . ILE A 1 88 ? 15.448 -4.676 -12.516 1.00 85.75 88 ILE A O 1
ATOM 676 N N . LEU A 1 89 ? 13.680 -4.113 -11.264 1.00 83.62 89 LEU A N 1
ATOM 677 C CA . LEU A 1 89 ? 12.687 -4.312 -12.319 1.00 83.62 89 LEU A CA 1
ATOM 678 C C . LEU A 1 89 ? 12.837 -3.290 -13.457 1.00 83.62 89 LEU A C 1
ATOM 680 O O . LEU A 1 89 ? 12.676 -3.640 -14.628 1.00 83.62 89 LEU A O 1
ATOM 684 N N . PHE A 1 90 ? 13.158 -2.041 -13.123 1.00 80.12 90 PHE A N 1
ATOM 685 C CA . PHE A 1 90 ? 13.438 -0.988 -14.093 1.00 80.12 90 PHE A CA 1
ATOM 686 C C . PHE A 1 90 ? 14.733 -1.260 -14.872 1.00 80.12 90 PHE A C 1
ATOM 688 O O . PHE A 1 90 ? 14.712 -1.237 -16.105 1.00 80.12 90 PHE A O 1
ATOM 695 N N . GLU A 1 91 ? 15.823 -1.601 -14.177 1.00 76.88 91 GLU A N 1
ATOM 696 C CA . GLU A 1 91 ? 17.108 -1.993 -14.777 1.00 76.88 91 GLU A CA 1
ATOM 697 C C . GLU A 1 91 ? 16.951 -3.199 -15.720 1.00 76.88 91 GLU A C 1
ATOM 699 O O . GLU A 1 91 ? 17.529 -3.219 -16.807 1.00 76.88 91 GLU A O 1
ATOM 704 N N . PHE A 1 92 ? 16.098 -4.164 -15.357 1.00 76.25 92 PHE A N 1
ATOM 705 C CA . PHE A 1 92 ? 15.782 -5.325 -16.191 1.00 76.25 92 PHE A CA 1
ATOM 706 C C . PHE A 1 92 ? 15.070 -4.953 -17.508 1.00 76.25 92 PHE A C 1
ATOM 708 O O . PHE A 1 92 ? 15.335 -5.564 -18.541 1.00 76.25 92 PHE A O 1
ATOM 715 N N . CYS A 1 93 ? 14.186 -3.946 -17.505 1.00 72.62 93 CYS A N 1
ATOM 716 C CA . CYS A 1 93 ? 13.423 -3.547 -18.698 1.00 72.62 93 CYS A CA 1
ATOM 717 C C . CYS A 1 93 ? 14.179 -2.573 -19.619 1.00 72.62 93 CYS A C 1
ATOM 719 O O . CYS A 1 93 ? 14.018 -2.619 -20.837 1.00 72.62 93 CYS A O 1
ATOM 721 N N . MET A 1 94 ? 14.982 -1.662 -19.058 1.00 61.66 94 MET A N 1
ATOM 722 C CA . MET A 1 94 ? 15.565 -0.522 -19.789 1.00 61.66 94 MET A CA 1
ATOM 723 C C . MET A 1 94 ? 16.903 -0.807 -20.488 1.00 61.66 94 MET A C 1
ATOM 725 O O . MET A 1 94 ? 17.462 0.080 -21.140 1.00 61.66 94 MET A O 1
ATOM 729 N N . TYR A 1 95 ? 17.397 -2.044 -20.427 1.00 53.31 95 TYR A N 1
ATOM 730 C CA . TYR A 1 95 ? 18.690 -2.449 -20.991 1.00 53.31 95 TYR A CA 1
ATOM 731 C C . TYR A 1 95 ? 18.825 -2.261 -22.526 1.00 53.31 95 TYR A C 1
ATOM 733 O O . TYR A 1 95 ? 19.936 -2.297 -23.043 1.00 53.31 95 TYR A O 1
ATOM 741 N N . ASP A 1 96 ? 17.742 -1.981 -23.268 1.00 47.78 96 ASP A N 1
ATOM 742 C CA . ASP A 1 96 ? 17.786 -1.709 -24.723 1.00 47.78 96 ASP A CA 1
ATOM 743 C C . ASP A 1 96 ? 18.097 -0.234 -25.092 1.00 47.78 96 ASP A C 1
ATOM 745 O O . ASP A 1 96 ? 18.418 0.069 -26.239 1.00 47.78 96 ASP A O 1
ATOM 749 N N . ARG A 1 97 ? 18.016 0.726 -24.149 1.00 44.12 97 ARG A N 1
ATOM 750 C CA . ARG A 1 97 ? 18.122 2.178 -24.452 1.00 44.12 97 ARG A CA 1
ATOM 751 C C . ARG A 1 97 ? 19.347 2.892 -23.875 1.00 44.12 97 ARG A C 1
ATOM 753 O O . ARG A 1 97 ? 19.571 4.050 -24.225 1.00 44.12 97 ARG A O 1
ATOM 760 N N . VAL A 1 98 ? 20.157 2.235 -23.044 1.00 44.19 98 VAL A N 1
ATOM 761 C CA . VAL A 1 98 ? 21.324 2.855 -22.391 1.00 44.19 98 VAL A CA 1
ATOM 762 C C . VAL A 1 98 ? 22.624 2.217 -22.888 1.00 44.19 98 VAL A C 1
ATOM 764 O O . VAL A 1 98 ? 23.358 1.561 -22.160 1.00 44.19 98 VAL A O 1
ATOM 767 N N . CYS A 1 99 ? 22.971 2.495 -24.146 1.00 36.62 99 CYS A N 1
ATOM 768 C CA . CYS A 1 99 ? 24.374 2.737 -24.484 1.00 36.62 99 CYS A CA 1
ATOM 769 C C . CYS A 1 99 ? 24.724 4.166 -24.042 1.00 36.62 99 CYS A C 1
ATOM 771 O O . CYS A 1 99 ? 24.824 5.057 -24.876 1.00 36.62 99 CYS A O 1
ATOM 773 N N . SER A 1 100 ? 24.848 4.388 -22.733 1.00 35.28 100 SER A N 1
ATOM 774 C CA . SER A 1 100 ? 25.573 5.521 -22.145 1.00 35.28 100 SER A CA 1
ATOM 775 C C . SER A 1 100 ? 25.872 5.212 -20.678 1.00 35.28 100 SER A C 1
ATOM 777 O O . SER A 1 100 ? 25.033 5.415 -19.815 1.00 35.28 100 SER A O 1
ATOM 779 N N . PHE A 1 101 ? 27.080 4.683 -20.460 1.00 46.09 101 PHE A N 1
ATOM 780 C CA . PHE A 1 101 ? 28.025 5.158 -19.443 1.00 46.09 101 PHE A CA 1
ATOM 781 C C . PHE A 1 101 ? 27.490 5.293 -18.000 1.00 46.09 101 PHE A C 1
ATOM 783 O O . PHE A 1 101 ? 26.949 6.332 -17.649 1.00 46.09 101 PHE A O 1
ATOM 790 N N . GLU A 1 102 ? 27.675 4.275 -17.150 1.00 41.47 102 GLU A N 1
ATOM 791 C CA . GLU A 1 102 ? 28.678 4.306 -16.064 1.00 41.47 102 GLU A CA 1
ATOM 792 C C . GLU A 1 102 ? 28.696 2.974 -15.270 1.00 41.47 102 GLU A C 1
ATOM 794 O O . GLU A 1 102 ? 27.674 2.366 -14.970 1.00 41.47 102 GLU A O 1
ATOM 799 N N . GLU A 1 103 ? 29.924 2.517 -15.040 1.00 43.41 103 GLU A N 1
ATOM 800 C CA . GLU A 1 103 ? 30.499 1.424 -14.241 1.00 43.41 103 GLU A CA 1
ATOM 801 C C . GLU A 1 103 ? 29.611 0.507 -13.362 1.00 43.41 103 GLU A C 1
ATOM 803 O O . GLU A 1 103 ? 29.328 0.765 -12.198 1.00 43.41 103 GLU A O 1
ATOM 808 N N . GLY A 1 104 ? 29.374 -0.703 -13.884 1.00 52.50 104 GLY A N 1
ATOM 809 C CA . GLY A 1 104 ? 29.905 -1.935 -13.289 1.00 52.50 104 GLY A CA 1
ATOM 810 C C . GLY A 1 104 ? 29.377 -2.392 -11.926 1.00 52.50 104 GLY A C 1
ATOM 811 O O . GLY A 1 104 ? 30.055 -2.198 -10.930 1.00 52.50 104 GLY A O 1
ATOM 812 N N . ILE A 1 105 ? 28.318 -3.211 -11.937 1.00 40.44 105 ILE A N 1
ATOM 813 C CA . ILE A 1 105 ? 28.240 -4.494 -11.211 1.00 40.44 105 ILE A CA 1
ATOM 814 C C . ILE A 1 105 ? 27.505 -5.495 -12.120 1.00 40.44 105 ILE A C 1
ATOM 816 O O . ILE A 1 105 ? 26.422 -5.250 -12.641 1.00 40.44 105 ILE A O 1
ATOM 820 N N . LEU A 1 106 ? 28.164 -6.627 -12.339 1.00 40.72 106 LEU A N 1
ATOM 821 C CA . LEU A 1 106 ? 27.742 -7.761 -13.149 1.00 40.72 106 LEU A CA 1
ATOM 822 C C . LEU A 1 106 ? 26.481 -8.429 -12.565 1.00 40.72 106 LEU A C 1
ATOM 824 O O . LEU A 1 106 ? 26.584 -9.169 -11.589 1.00 40.72 106 LEU A O 1
ATOM 828 N N . HIS A 1 107 ? 25.323 -8.281 -13.210 1.00 37.00 107 HIS A N 1
ATOM 829 C CA . HIS A 1 107 ? 24.287 -9.317 -13.152 1.00 37.00 107 HIS A CA 1
ATOM 830 C C . HIS A 1 107 ? 23.535 -9.425 -14.484 1.00 37.00 107 HIS A C 1
ATOM 832 O O . HIS A 1 107 ? 22.522 -8.780 -14.731 1.00 37.00 107 HIS A O 1
ATOM 838 N N . SER A 1 108 ? 24.080 -10.255 -15.374 1.00 44.09 108 SER A N 1
ATOM 839 C CA . SER A 1 108 ? 23.429 -10.659 -16.616 1.00 44.09 108 SER A CA 1
ATOM 840 C C . SER A 1 108 ? 22.245 -11.577 -16.318 1.00 44.09 108 SER A C 1
ATOM 842 O O . SER A 1 108 ? 22.493 -12.710 -15.918 1.00 44.09 108 SER A O 1
ATOM 844 N N . VAL A 1 109 ? 20.998 -11.181 -16.590 1.00 43.12 109 VAL A N 1
ATOM 845 C CA . VAL A 1 109 ? 19.917 -12.140 -16.891 1.00 43.12 109 VAL A CA 1
ATOM 846 C C . VAL A 1 109 ? 18.843 -11.468 -17.770 1.00 43.12 109 VAL A C 1
ATOM 848 O O . VAL A 1 109 ? 18.252 -10.484 -17.357 1.00 43.12 109 VAL A O 1
ATOM 851 N N . LEU A 1 110 ? 18.593 -12.059 -18.949 1.00 42.72 110 LEU A N 1
ATOM 852 C CA . LEU A 1 110 ? 17.444 -11.922 -19.872 1.00 42.72 110 LEU A CA 1
ATOM 853 C C . LEU A 1 110 ? 17.066 -10.523 -20.411 1.00 42.72 110 LEU A C 1
ATOM 855 O O . LEU A 1 110 ? 16.193 -9.843 -19.887 1.00 42.72 110 LEU A O 1
ATOM 859 N N . GLY A 1 111 ? 17.627 -10.178 -21.574 1.00 41.59 111 GLY A N 1
ATOM 860 C CA . GLY A 1 111 ? 17.156 -9.066 -22.399 1.00 41.59 111 GLY A CA 1
ATOM 861 C C . GLY A 1 111 ? 15.796 -9.337 -23.050 1.00 41.59 111 GLY A C 1
ATOM 862 O O . GLY A 1 111 ? 15.563 -10.405 -23.614 1.00 41.59 111 GLY A O 1
ATOM 863 N N . ASN A 1 112 ? 14.926 -8.334 -22.997 1.00 51.25 112 ASN A N 1
ATOM 864 C CA . ASN A 1 112 ? 13.764 -8.172 -23.859 1.00 51.25 112 ASN A CA 1
ATOM 865 C C . ASN A 1 112 ? 13.399 -6.681 -23.837 1.00 51.25 112 ASN A C 1
ATOM 867 O O . ASN A 1 112 ? 13.202 -6.132 -22.758 1.00 51.25 112 ASN A O 1
ATOM 871 N N . GLY A 1 113 ? 13.340 -6.022 -24.999 1.00 55.97 113 GLY A N 1
ATOM 872 C CA . GLY A 1 113 ? 13.003 -4.595 -25.145 1.00 55.97 113 GLY A CA 1
ATOM 873 C C . GLY A 1 113 ? 11.541 -4.290 -24.802 1.00 55.97 113 GLY A C 1
ATOM 874 O O . GLY A 1 113 ? 10.751 -3.923 -25.668 1.00 55.97 113 GLY A O 1
ATOM 875 N N . TRP A 1 114 ? 11.154 -4.528 -23.553 1.00 62.66 114 TRP A N 1
ATOM 876 C CA . TRP A 1 114 ? 9.791 -4.416 -23.056 1.00 62.66 114 TRP A CA 1
ATOM 877 C C . TRP A 1 114 ? 9.562 -3.066 -22.386 1.00 62.66 114 TRP A C 1
ATOM 879 O O . TRP A 1 114 ? 10.390 -2.567 -21.627 1.00 62.66 114 TRP A O 1
ATOM 889 N N . GLU A 1 115 ? 8.397 -2.478 -22.649 1.00 74.50 115 GLU A N 1
ATOM 890 C CA . GLU A 1 115 ? 7.979 -1.253 -21.980 1.00 74.50 115 GLU A CA 1
ATOM 891 C C . GLU A 1 115 ? 7.775 -1.512 -20.476 1.00 74.50 115 GLU A C 1
ATOM 893 O O . GLU A 1 115 ? 7.101 -2.461 -20.065 1.00 74.50 115 GLU A O 1
ATOM 898 N N . PHE A 1 116 ? 8.350 -0.643 -19.641 1.00 75.94 116 PHE A N 1
ATOM 899 C CA . PHE A 1 116 ? 8.368 -0.795 -18.182 1.00 75.94 116 PHE A CA 1
ATOM 900 C C . PHE A 1 116 ? 6.961 -0.840 -17.556 1.00 75.94 116 PHE A C 1
ATOM 902 O O . PHE A 1 116 ? 6.690 -1.665 -16.684 1.00 75.94 116 PHE A O 1
ATOM 909 N N . LEU A 1 117 ? 6.039 0.009 -18.021 1.00 80.25 117 LEU A N 1
ATOM 910 C CA . LEU A 1 117 ? 4.672 0.107 -17.491 1.00 80.25 117 LEU A CA 1
ATOM 911 C C . LEU A 1 117 ? 3.841 -1.187 -17.645 1.00 80.25 117 LEU A C 1
ATOM 913 O O . LEU A 1 117 ? 3.315 -1.672 -16.637 1.00 80.25 117 LEU A O 1
ATOM 917 N N . PRO A 1 118 ? 3.699 -1.787 -18.848 1.00 85.00 118 PRO A N 1
ATOM 918 C CA . PRO A 1 118 ? 2.956 -3.038 -18.997 1.00 85.00 118 PRO A CA 1
ATOM 919 C C . PRO A 1 118 ? 3.634 -4.208 -18.278 1.00 85.00 118 PRO A C 1
ATOM 921 O O . PRO A 1 118 ? 2.935 -5.051 -17.712 1.00 85.00 118 PRO A O 1
ATOM 924 N N . PHE A 1 119 ? 4.970 -4.239 -18.217 1.00 84.12 119 PHE A N 1
ATOM 925 C CA . PHE A 1 119 ? 5.684 -5.262 -17.453 1.00 84.12 119 PHE A CA 1
ATOM 926 C C . PHE A 1 119 ? 5.398 -5.158 -15.949 1.00 84.12 119 PHE A C 1
ATOM 928 O O . PHE A 1 119 ? 5.048 -6.153 -15.313 1.00 84.12 119 PHE A O 1
ATOM 935 N N . ARG A 1 120 ? 5.433 -3.941 -15.392 1.00 85.38 120 ARG A N 1
ATOM 936 C CA . ARG A 1 120 ? 5.048 -3.661 -14.001 1.00 85.38 120 ARG A CA 1
ATOM 937 C C . ARG A 1 120 ? 3.616 -4.115 -13.701 1.00 85.38 120 ARG A C 1
ATOM 939 O O . ARG A 1 120 ? 3.375 -4.724 -12.659 1.00 85.38 120 ARG A O 1
ATOM 946 N N . CYS A 1 121 ? 2.674 -3.861 -14.611 1.00 88.62 121 CYS A N 1
ATOM 947 C CA . CYS A 1 121 ? 1.286 -4.315 -14.475 1.00 88.62 121 CYS A CA 1
ATOM 948 C C . CYS A 1 121 ? 1.187 -5.849 -14.450 1.00 88.62 121 CYS A C 1
ATOM 950 O O . CYS A 1 121 ? 0.540 -6.417 -13.570 1.00 88.62 121 CYS A O 1
ATOM 952 N N . TRP A 1 122 ? 1.884 -6.529 -15.364 1.00 89.62 122 TRP A N 1
ATOM 953 C CA . TRP A 1 122 ? 1.900 -7.990 -15.440 1.00 89.62 122 TRP A CA 1
ATOM 954 C C . TRP A 1 122 ? 2.451 -8.633 -14.164 1.00 89.62 122 TRP A C 1
ATOM 956 O O . TRP A 1 122 ? 1.841 -9.551 -13.618 1.00 89.62 122 TRP A O 1
ATOM 966 N N . VAL A 1 123 ? 3.559 -8.106 -13.638 1.00 89.69 123 VAL A N 1
ATOM 967 C CA . VAL A 1 123 ? 4.126 -8.541 -12.354 1.00 89.69 123 VAL A CA 1
ATOM 968 C C . VAL A 1 123 ? 3.119 -8.343 -11.215 1.00 89.69 123 VAL A C 1
ATOM 970 O O . VAL A 1 123 ? 2.919 -9.254 -10.413 1.00 89.69 123 VAL A O 1
ATOM 973 N N . GLY A 1 124 ? 2.416 -7.206 -11.180 1.00 90.44 124 GLY A N 1
ATOM 974 C CA . GLY A 1 124 ? 1.353 -6.945 -10.204 1.00 90.44 124 GLY A CA 1
ATOM 975 C C . GLY A 1 124 ? 0.202 -7.958 -10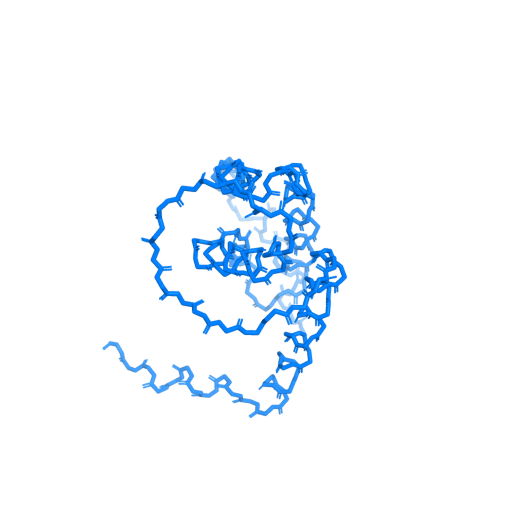.254 1.00 90.44 124 GLY A C 1
ATOM 976 O O . GLY A 1 124 ? -0.264 -8.408 -9.207 1.00 90.44 124 GLY A O 1
ATOM 977 N N . ILE A 1 125 ? -0.220 -8.374 -11.454 1.00 93.31 125 ILE A N 1
ATOM 978 C CA . ILE A 1 125 ? -1.264 -9.396 -11.635 1.00 93.31 125 ILE A CA 1
ATOM 979 C C . ILE A 1 125 ? -0.819 -10.735 -11.038 1.00 93.31 125 ILE A C 1
ATOM 981 O O . ILE A 1 125 ? -1.576 -11.356 -10.292 1.00 93.31 125 ILE A O 1
ATOM 985 N N . TRP A 1 126 ? 0.415 -11.170 -11.306 1.00 93.69 126 TRP A N 1
ATOM 986 C CA . TRP A 1 126 ? 0.935 -12.418 -10.740 1.00 93.69 126 TRP A CA 1
ATOM 987 C C . TRP A 1 126 ? 1.072 -12.359 -9.221 1.00 93.69 126 TRP A C 1
ATOM 989 O O . TRP A 1 126 ? 0.700 -13.319 -8.550 1.00 93.69 126 TRP A O 1
ATOM 999 N N . ILE A 1 127 ? 1.523 -11.230 -8.663 1.00 92.75 127 ILE A N 1
ATOM 1000 C CA . ILE A 1 127 ? 1.558 -11.024 -7.208 1.00 92.75 127 ILE A CA 1
ATOM 1001 C C . ILE A 1 127 ? 0.154 -11.197 -6.616 1.00 92.75 127 ILE A C 1
ATOM 1003 O O . ILE A 1 127 ? -0.005 -11.926 -5.639 1.00 92.75 127 ILE A O 1
ATOM 1007 N N . ALA A 1 128 ? -0.876 -10.600 -7.222 1.00 92.69 128 ALA A N 1
ATOM 1008 C CA . ALA A 1 128 ? -2.255 -10.746 -6.758 1.00 92.69 128 ALA A CA 1
ATOM 1009 C C . ALA A 1 128 ? -2.742 -12.206 -6.813 1.00 92.69 128 ALA A C 1
ATOM 1011 O O . ALA A 1 128 ? -3.337 -12.691 -5.850 1.00 92.69 128 ALA A O 1
ATOM 1012 N N . VAL A 1 129 ? -2.444 -12.931 -7.897 1.00 94.56 129 VAL A N 1
ATOM 1013 C CA . VAL A 1 129 ? -2.781 -14.360 -8.026 1.00 94.56 129 VAL A CA 1
ATOM 1014 C C . VAL A 1 129 ? -2.106 -15.181 -6.926 1.00 94.56 129 VAL A C 1
ATOM 1016 O O . VAL A 1 129 ? -2.778 -15.962 -6.250 1.00 94.56 129 VAL A O 1
ATOM 1019 N N . PHE A 1 130 ? -0.807 -14.978 -6.690 1.00 93.38 130 PHE A N 1
ATOM 1020 C CA . PHE A 1 130 ? -0.093 -15.680 -5.624 1.00 93.38 130 PHE A CA 1
ATOM 1021 C C . PHE A 1 130 ? -0.649 -15.338 -4.240 1.00 93.38 130 PHE A C 1
ATOM 1023 O O . PHE A 1 130 ? -0.849 -16.246 -3.440 1.00 93.38 130 PHE A O 1
ATOM 1030 N N . LEU A 1 131 ? -0.982 -14.075 -3.961 1.00 91.19 131 LEU A N 1
ATOM 1031 C CA . LEU A 1 131 ? -1.594 -13.677 -2.688 1.00 91.19 131 LEU A CA 1
ATOM 1032 C C . LEU A 1 131 ? -2.934 -14.386 -2.437 1.00 91.19 131 LEU A C 1
ATOM 1034 O O . LEU A 1 131 ? -3.187 -14.835 -1.316 1.00 91.19 131 LEU A O 1
ATOM 1038 N N . VAL A 1 132 ? -3.770 -14.536 -3.469 1.00 92.69 132 VAL A N 1
ATOM 1039 C CA . VAL A 1 132 ? -5.049 -15.257 -3.364 1.00 92.69 132 VAL A CA 1
ATOM 1040 C C . VAL A 1 132 ? -4.817 -16.741 -3.089 1.00 92.69 132 VAL A C 1
ATOM 1042 O O . VAL A 1 132 ? -5.441 -17.292 -2.185 1.00 92.69 132 VAL A O 1
ATOM 1045 N N . VAL A 1 133 ? -3.893 -17.380 -3.815 1.00 92.75 133 VAL A N 1
ATOM 1046 C CA . VAL A 1 133 ? -3.549 -18.795 -3.598 1.00 92.75 133 VAL A CA 1
ATOM 1047 C C . VAL A 1 133 ? -3.014 -19.012 -2.183 1.00 92.75 133 VAL A C 1
ATOM 1049 O O . VAL A 1 133 ? -3.490 -19.900 -1.485 1.00 92.75 133 VAL A O 1
ATOM 1052 N N . LEU A 1 134 ? -2.083 -18.171 -1.725 1.00 89.75 134 LEU A N 1
ATOM 1053 C CA . LEU A 1 134 ? -1.491 -18.270 -0.390 1.00 89.75 134 LEU A CA 1
ATOM 1054 C C . LEU A 1 134 ? -2.531 -18.117 0.720 1.00 89.75 134 LEU A C 1
ATOM 1056 O O . LEU A 1 134 ? -2.525 -18.895 1.677 1.00 89.75 134 LEU A O 1
ATOM 1060 N N . THR A 1 135 ? -3.446 -17.158 0.559 1.00 89.38 135 THR A N 1
ATOM 1061 C CA . THR A 1 135 ? -4.570 -16.953 1.480 1.00 89.38 135 THR A CA 1
ATOM 1062 C C . THR A 1 135 ? -5.502 -18.163 1.491 1.00 89.38 135 THR A C 1
ATOM 1064 O O . THR A 1 135 ? -5.907 -18.604 2.558 1.00 89.38 135 THR A O 1
ATOM 1067 N N . ALA A 1 136 ? -5.800 -18.747 0.327 1.00 90.44 136 ALA A N 1
ATOM 1068 C CA . ALA A 1 136 ? -6.650 -19.932 0.226 1.00 90.44 136 ALA A CA 1
ATOM 1069 C C . ALA A 1 136 ? -6.005 -21.195 0.827 1.00 90.44 136 ALA A C 1
ATOM 1071 O O . ALA A 1 136 ? -6.713 -22.084 1.287 1.00 90.44 136 ALA A O 1
ATOM 1072 N N . THR A 1 137 ? -4.671 -21.281 0.825 1.00 89.62 137 THR A N 1
ATOM 1073 C CA . THR A 1 137 ? -3.912 -22.404 1.407 1.00 89.62 137 THR A CA 1
ATOM 1074 C C . THR A 1 137 ? -3.589 -22.245 2.898 1.00 89.62 137 THR A C 1
ATOM 1076 O O . THR A 1 137 ? -2.832 -23.053 3.429 1.00 89.62 137 THR A O 1
ATOM 1079 N N . ASP A 1 138 ? -4.118 -21.214 3.569 1.00 84.31 138 ASP A N 1
ATOM 1080 C CA . ASP A 1 138 ? -3.868 -20.921 4.991 1.00 84.31 138 ASP A CA 1
ATOM 1081 C C . ASP A 1 138 ? -2.370 -20.875 5.366 1.00 84.31 138 ASP A C 1
ATOM 1083 O O . ASP A 1 138 ? -1.944 -21.291 6.447 1.00 84.31 138 ASP A O 1
ATOM 1087 N N . MET A 1 139 ? -1.531 -20.299 4.490 1.00 80.44 139 MET A N 1
ATOM 1088 C CA . MET A 1 139 ? -0.090 -20.158 4.762 1.00 80.44 139 MET A CA 1
ATOM 1089 C C . MET A 1 139 ? 0.210 -19.225 5.959 1.00 80.44 139 MET A C 1
ATOM 1091 O O . MET A 1 139 ? 1.327 -19.202 6.475 1.00 80.44 139 MET A O 1
ATOM 1095 N N . SER A 1 140 ? -0.796 -18.512 6.474 1.00 79.25 140 SER A N 1
ATOM 1096 C CA . SER A 1 140 ? -0.727 -17.747 7.725 1.00 79.25 140 SER A CA 1
ATOM 1097 C C . SER A 1 140 ? -0.315 -18.600 8.935 1.00 79.25 140 SER A C 1
ATOM 1099 O O . SER A 1 140 ? 0.300 -18.072 9.861 1.00 79.25 140 SER A O 1
ATOM 1101 N N . ALA A 1 141 ? -0.545 -19.919 8.911 1.00 74.88 141 ALA A N 1
ATOM 1102 C CA . ALA A 1 141 ? -0.074 -20.840 9.948 1.00 74.88 141 ALA A CA 1
ATOM 1103 C C . ALA A 1 141 ? 1.462 -20.849 10.095 1.00 74.88 141 ALA A C 1
ATOM 1105 O O . ALA A 1 141 ? 1.977 -21.080 11.190 1.00 74.88 141 ALA A O 1
ATOM 1106 N N . LEU A 1 142 ? 2.201 -20.532 9.023 1.00 77.75 142 LEU A N 1
ATOM 1107 C CA . LEU A 1 142 ? 3.664 -20.461 9.031 1.00 77.75 142 LEU A CA 1
ATOM 1108 C C . LEU A 1 142 ? 4.186 -19.314 9.911 1.00 77.75 142 LEU A C 1
ATOM 1110 O O . LEU A 1 142 ? 5.268 -19.419 10.484 1.00 77.75 142 LEU A O 1
ATOM 1114 N N . VAL A 1 143 ? 3.395 -18.250 10.088 1.00 78.38 143 VAL A N 1
ATOM 1115 C CA . VAL A 1 143 ? 3.727 -17.138 10.995 1.00 78.38 143 VAL A CA 1
ATOM 1116 C C . VAL A 1 143 ? 3.800 -17.621 12.448 1.00 78.38 143 VAL A C 1
ATOM 1118 O O . VAL A 1 143 ? 4.608 -17.115 13.220 1.00 78.38 143 VAL A O 1
ATOM 1121 N N . GLY A 1 144 ? 3.031 -18.653 12.813 1.00 75.19 144 GLY A N 1
ATOM 1122 C CA . GLY A 1 144 ? 3.073 -19.264 14.144 1.00 75.19 144 GLY A CA 1
ATOM 1123 C C . GLY A 1 144 ? 4.350 -20.057 14.446 1.00 75.19 144 GLY A C 1
ATOM 1124 O O . GLY A 1 144 ? 4.609 -20.355 15.609 1.00 75.19 144 GLY A O 1
ATOM 1125 N N . LEU A 1 145 ? 5.160 -20.385 13.431 1.00 80.06 145 LEU A N 1
ATOM 1126 C CA . LEU A 1 145 ? 6.450 -21.067 13.608 1.00 80.06 145 LEU A CA 1
ATOM 1127 C C . LEU A 1 145 ? 7.589 -20.108 13.963 1.00 80.06 145 LEU A C 1
ATOM 1129 O O . LEU A 1 145 ? 8.659 -20.552 14.377 1.00 80.06 145 LEU A O 1
ATOM 1133 N N . ILE A 1 146 ? 7.371 -18.801 13.822 1.00 81.00 146 ILE A N 1
ATOM 1134 C CA . ILE A 1 146 ? 8.339 -17.786 14.219 1.00 81.00 146 ILE A CA 1
ATOM 1135 C C . ILE A 1 146 ? 8.208 -17.599 15.735 1.00 81.00 146 ILE A C 1
ATOM 1137 O O . ILE A 1 146 ? 7.457 -16.755 16.224 1.00 81.00 146 ILE A O 1
ATOM 1141 N N . SER A 1 147 ? 8.910 -18.437 16.501 1.00 70.75 147 SER A N 1
ATOM 1142 C CA . SER A 1 147 ? 9.122 -18.197 17.929 1.00 70.75 147 SER A CA 1
ATOM 1143 C C . SER A 1 147 ? 10.173 -17.103 18.115 1.00 70.75 147 SER A C 1
ATOM 1145 O O . SER A 1 147 ? 11.189 -17.147 17.427 1.00 70.75 147 SER A O 1
ATOM 1147 N N . ARG A 1 148 ? 9.884 -16.174 19.039 1.00 59.50 148 ARG A N 1
ATOM 1148 C CA . ARG A 1 148 ? 10.679 -14.999 19.460 1.00 59.50 148 ARG A CA 1
ATOM 1149 C C . ARG A 1 148 ? 12.140 -14.941 19.018 1.00 59.50 148 ARG A C 1
ATOM 1151 O O . ARG A 1 148 ? 12.912 -15.833 19.430 1.00 59.50 148 ARG A O 1
#

Foldseek 3Di:
DVCLVVVVVCCVPPCVPVSVVVVVVVVVVQLVQLLVLQVVLCVLLVNPGHSVVSVVVLVVVLVVCCNPPPDNVDHDHDDPVVSVVLSVLSVQQCVVPDPDDDDDDDDDDDDDNDDSVVVVVVVVVVVVVVVVVCVVVPVVVVVVVPDD

Radius of gyration: 20.07 Å; chains: 1; bounding box: 50×37×49 Å

InterPro domains:
  IPR003020 Bicarbonate transporter, eukaryotic [PTHR11453] (1-148)
  IPR011531 Bicarbonate transporter-like, transmembrane domain [PF00955] (1-148)